Protein AF-A0A6P1T4S8-F1 (afdb_monomer)

Sequence (125 aa):
MTGAALLSLLLVLGLACAVFALVIRRAETAAPDPSDIQIRTGLGHMVTGILAWTALVALL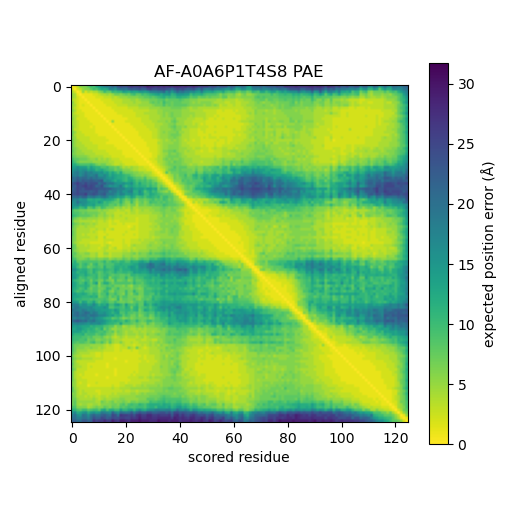VVAVFATGLILPAIAVAALLALARVEFGTRLATVYRSQTALSVTALLIAIVEWLALTSRMQVEPT

Secondary structure (DSSP, 8-state):
-HHHHHHHHHHHHHHHHHHHHHHHHHHHHHS--TT-HHHHHSHHHHHHHHHHHHHHHHHHHHHHHHH---HHHHHHHHHHHHTTS--GGGGGGGGGGHHHHHHHHHHHHHHHHHHHHHHHHH---

Structure (mmCIF, N/CA/C/O backbone):
data_AF-A0A6P1T4S8-F1
#
_entry.id   AF-A0A6P1T4S8-F1
#
loop_
_atom_site.group_PDB
_atom_site.id
_atom_site.type_symbol
_atom_site.label_atom_id
_atom_site.label_alt_id
_atom_site.label_comp_id
_atom_site.label_asym_id
_atom_site.label_entity_id
_atom_site.label_seq_id
_atom_site.pdbx_PDB_ins_code
_atom_site.Cartn_x
_atom_site.Cartn_y
_atom_site.Cartn_z
_atom_site.occupancy
_atom_site.B_iso_or_equiv
_atom_site.auth_seq_id
_atom_site.auth_comp_id
_atom_site.auth_asym_id
_atom_site.auth_atom_id
_atom_site.pdbx_PDB_model_num
ATOM 1 N N . MET A 1 1 ? 21.451 -8.392 -13.675 1.00 50.22 1 MET A N 1
ATOM 2 C CA . MET A 1 1 ? 20.252 -9.222 -13.393 1.00 50.22 1 MET A CA 1
ATOM 3 C C . MET A 1 1 ? 19.655 -8.996 -11.997 1.00 50.22 1 MET A C 1
ATOM 5 O O . MET A 1 1 ? 18.451 -9.138 -11.854 1.00 50.22 1 MET A O 1
ATOM 9 N N . THR A 1 2 ? 20.425 -8.598 -10.977 1.00 60.84 2 THR A N 1
ATOM 10 C CA . THR A 1 2 ? 19.940 -8.440 -9.586 1.00 60.84 2 THR A CA 1
ATOM 11 C C . THR A 1 2 ? 19.004 -7.244 -9.351 1.00 60.84 2 THR A C 1
ATOM 13 O O . THR A 1 2 ? 18.067 -7.355 -8.567 1.00 60.84 2 THR A O 1
ATOM 16 N N . GLY A 1 3 ? 19.189 -6.122 -10.059 1.00 71.44 3 GLY A N 1
ATOM 17 C CA . GLY A 1 3 ? 18.391 -4.903 -9.836 1.00 71.44 3 GLY A CA 1
ATOM 18 C C . GLY A 1 3 ? 16.912 -5.005 -10.235 1.00 71.44 3 GLY A C 1
ATOM 19 O O . GLY A 1 3 ? 16.052 -4.467 -9.547 1.00 71.44 3 GLY A O 1
ATOM 20 N N . ALA A 1 4 ? 16.586 -5.726 -11.312 1.00 72.81 4 ALA A N 1
ATOM 21 C CA . ALA A 1 4 ? 15.198 -5.879 -11.764 1.00 72.81 4 ALA A CA 1
ATOM 22 C C . ALA A 1 4 ? 14.374 -6.795 -10.841 1.00 72.81 4 ALA A C 1
ATOM 24 O O . ALA A 1 4 ? 13.209 -6.511 -10.565 1.00 72.81 4 ALA A O 1
ATOM 25 N N . ALA A 1 5 ? 14.996 -7.860 -10.325 1.00 77.69 5 ALA A N 1
ATOM 26 C CA . ALA A 1 5 ? 14.372 -8.753 -9.353 1.00 77.69 5 ALA A CA 1
ATOM 27 C C . ALA A 1 5 ? 14.110 -8.040 -8.015 1.00 77.69 5 ALA A C 1
ATOM 29 O O . ALA A 1 5 ? 13.038 -8.204 -7.439 1.00 77.69 5 ALA A O 1
ATOM 30 N N . LEU A 1 6 ? 15.052 -7.203 -7.557 1.00 82.88 6 LEU A N 1
ATOM 31 C CA . LEU A 1 6 ? 14.893 -6.398 -6.343 1.00 82.88 6 LEU A CA 1
ATOM 32 C C . LEU A 1 6 ? 13.693 -5.442 -6.442 1.00 82.88 6 LEU A C 1
ATOM 34 O O . LEU A 1 6 ? 12.866 -5.423 -5.539 1.00 82.88 6 LEU A O 1
ATOM 38 N N . LEU A 1 7 ? 13.577 -4.694 -7.543 1.00 82.44 7 LEU A N 1
ATOM 39 C CA . LEU A 1 7 ? 12.457 -3.769 -7.768 1.00 82.44 7 LEU A CA 1
ATOM 40 C C . LEU A 1 7 ? 11.120 -4.517 -7.870 1.00 82.44 7 LEU A C 1
ATOM 42 O O . LEU A 1 7 ? 10.126 -4.145 -7.266 1.00 82.44 7 LEU A O 1
ATOM 46 N N . SER A 1 8 ? 11.104 -5.680 -8.522 1.00 80.88 8 SER A N 1
ATOM 47 C CA . SER A 1 8 ? 9.888 -6.507 -8.565 1.00 80.88 8 SER A CA 1
ATOM 48 C C . SER A 1 8 ? 9.442 -6.960 -7.164 1.00 80.88 8 SER A C 1
ATOM 50 O O . SER A 1 8 ? 8.252 -6.942 -6.856 1.00 80.88 8 SER A O 1
ATOM 52 N N . LEU A 1 9 ? 10.388 -7.336 -6.292 1.00 84.12 9 LEU A N 1
ATOM 53 C CA . LEU A 1 9 ? 10.099 -7.696 -4.899 1.00 84.12 9 LEU A CA 1
ATOM 54 C C . LEU A 1 9 ? 9.626 -6.493 -4.076 1.00 84.12 9 LEU A C 1
ATOM 56 O O . LEU A 1 9 ? 8.671 -6.620 -3.310 1.00 84.12 9 LEU A O 1
ATOM 60 N N . LEU A 1 10 ? 10.274 -5.338 -4.244 1.00 87.44 10 LEU A N 1
ATOM 61 C CA . LEU A 1 10 ? 9.887 -4.092 -3.588 1.00 87.44 10 LEU A CA 1
ATOM 62 C C . LEU A 1 10 ? 8.472 -3.687 -3.995 1.00 87.44 10 LEU A C 1
ATOM 64 O O . LEU A 1 10 ? 7.650 -3.435 -3.122 1.00 87.44 10 LEU A O 1
ATOM 68 N N . LEU A 1 11 ? 8.148 -3.733 -5.284 1.00 85.38 11 LEU A N 1
ATOM 69 C CA . LEU A 1 11 ? 6.815 -3.443 -5.797 1.00 85.38 11 LEU A CA 1
ATOM 70 C C . LEU A 1 11 ? 5.737 -4.339 -5.166 1.00 85.38 11 LEU A C 1
ATOM 72 O O . LEU A 1 11 ? 4.725 -3.831 -4.679 1.00 85.38 11 LEU A O 1
ATOM 76 N N . VAL A 1 12 ? 5.962 -5.657 -5.103 1.00 86.06 12 VAL A N 1
ATOM 77 C CA . VAL A 1 12 ? 5.021 -6.592 -4.455 1.00 86.06 12 VAL A CA 1
ATOM 78 C C . VAL A 1 12 ? 4.876 -6.287 -2.962 1.00 86.06 12 VAL A C 1
ATOM 80 O O . VAL A 1 12 ? 3.755 -6.249 -2.452 1.00 86.06 12 VAL A O 1
ATOM 83 N N . LEU A 1 13 ? 5.986 -6.027 -2.266 1.00 88.94 13 LEU A N 1
ATOM 84 C CA . LEU A 1 13 ? 5.978 -5.688 -0.844 1.00 88.94 13 LEU A CA 1
ATOM 85 C C . LEU A 1 13 ? 5.228 -4.375 -0.579 1.00 88.94 13 LEU A C 1
ATOM 87 O O . LEU A 1 13 ? 4.401 -4.312 0.327 1.00 88.94 13 LEU A O 1
ATOM 91 N N . GLY A 1 14 ? 5.465 -3.345 -1.393 1.00 87.25 14 GLY A N 1
ATOM 92 C CA . GLY A 1 14 ? 4.790 -2.056 -1.290 1.00 87.25 14 GLY A CA 1
ATOM 93 C C . GLY A 1 14 ? 3.284 -2.177 -1.505 1.00 87.25 14 GLY A C 1
ATOM 94 O O . GLY A 1 14 ? 2.509 -1.621 -0.725 1.00 87.25 14 GLY A O 1
ATOM 95 N N . LEU A 1 15 ? 2.861 -2.955 -2.508 1.00 86.81 15 LEU A N 1
ATOM 96 C CA . LEU A 1 15 ? 1.445 -3.225 -2.766 1.00 86.81 15 LEU A CA 1
ATOM 97 C C . LEU A 1 15 ? 0.804 -3.978 -1.596 1.00 86.81 15 LEU A C 1
ATOM 99 O O . LEU A 1 15 ? -0.284 -3.606 -1.158 1.00 86.81 15 LEU A O 1
ATOM 103 N N . ALA A 1 16 ? 1.486 -4.988 -1.050 1.00 85.69 16 ALA A N 1
ATOM 104 C CA . ALA A 1 16 ? 1.007 -5.726 0.114 1.00 85.69 16 ALA A CA 1
ATOM 105 C C . ALA A 1 16 ? 0.861 -4.813 1.343 1.00 85.69 16 ALA A C 1
ATOM 107 O O . ALA A 1 16 ? -0.188 -4.827 1.986 1.00 85.69 16 ALA A O 1
ATOM 108 N N . CYS A 1 17 ? 1.859 -3.971 1.634 1.00 88.62 17 CYS A N 1
ATOM 109 C CA . CYS A 1 17 ? 1.800 -2.999 2.727 1.00 88.62 17 CYS A CA 1
ATOM 110 C C . CYS A 1 17 ? 0.659 -1.988 2.542 1.00 88.62 17 CYS A C 1
ATOM 112 O O . CYS A 1 17 ? -0.076 -1.727 3.495 1.00 88.62 17 CYS A O 1
ATOM 114 N N . ALA A 1 18 ? 0.472 -1.455 1.329 1.00 86.06 18 ALA A N 1
ATOM 115 C CA . ALA A 1 18 ? -0.596 -0.505 1.029 1.00 86.06 18 ALA A CA 1
ATOM 116 C C . ALA A 1 18 ? -1.985 -1.137 1.193 1.00 86.06 18 ALA A C 1
ATOM 118 O O . ALA A 1 18 ? -2.846 -0.576 1.872 1.00 86.06 18 ALA A O 1
ATOM 119 N N . VAL A 1 19 ? -2.198 -2.329 0.623 1.00 86.94 19 VAL A N 1
ATOM 120 C CA . VAL A 1 19 ? -3.462 -3.063 0.760 1.00 86.94 19 VAL A CA 1
ATOM 121 C C . VAL A 1 19 ? -3.719 -3.401 2.222 1.00 86.94 19 VAL A C 1
ATOM 123 O O . VAL A 1 19 ? -4.803 -3.119 2.720 1.00 86.94 19 VAL A O 1
ATOM 126 N N . PHE A 1 20 ? -2.730 -3.935 2.939 1.00 85.44 20 PHE A N 1
ATOM 127 C CA . PHE A 1 20 ? -2.898 -4.316 4.339 1.00 85.44 20 PHE A CA 1
ATOM 128 C C . PHE A 1 20 ? -3.210 -3.104 5.230 1.00 85.44 20 PHE A C 1
ATOM 130 O O . PHE A 1 20 ? -4.111 -3.182 6.064 1.00 85.44 20 PHE A O 1
ATOM 137 N N . ALA A 1 21 ? -2.575 -1.950 4.988 1.00 86.00 21 ALA A N 1
ATOM 138 C CA . ALA A 1 21 ? -2.910 -0.699 5.668 1.00 86.00 21 ALA A CA 1
ATOM 139 C C . ALA A 1 21 ? -4.362 -0.255 5.399 1.00 86.00 21 ALA A C 1
ATOM 141 O O . ALA A 1 21 ? -5.050 0.182 6.320 1.00 86.00 21 ALA A O 1
ATOM 142 N N . LEU A 1 22 ? -4.858 -0.395 4.165 1.00 85.12 22 LEU A N 1
ATOM 143 C CA . LEU A 1 22 ? -6.248 -0.068 3.816 1.00 85.12 22 LEU A CA 1
ATOM 144 C C . LEU A 1 22 ? -7.260 -1.061 4.407 1.00 85.12 22 LEU A C 1
ATOM 146 O O . LEU A 1 22 ? -8.349 -0.651 4.809 1.00 85.12 22 LEU A O 1
ATOM 150 N N . VAL A 1 23 ? -6.911 -2.349 4.485 1.00 84.12 23 VAL A N 1
ATOM 151 C CA . VAL A 1 23 ? -7.739 -3.380 5.130 1.00 84.12 23 VAL A CA 1
ATOM 152 C C . VAL A 1 23 ? -7.851 -3.114 6.627 1.00 84.12 23 VAL A C 1
ATOM 154 O O . VAL A 1 23 ? -8.965 -3.094 7.150 1.00 84.12 23 VAL A O 1
ATOM 157 N N . ILE A 1 24 ? -6.724 -2.851 7.297 1.00 82.88 24 ILE A N 1
ATOM 158 C CA . ILE A 1 24 ? -6.700 -2.478 8.715 1.00 82.88 24 ILE A CA 1
ATOM 159 C C . ILE A 1 24 ? -7.549 -1.227 8.940 1.00 82.88 24 ILE A C 1
ATOM 161 O O . ILE A 1 24 ? -8.445 -1.259 9.777 1.00 82.88 24 ILE A O 1
ATOM 165 N N . ARG A 1 25 ? -7.361 -0.185 8.119 1.00 80.00 25 ARG A N 1
ATOM 166 C CA . ARG A 1 25 ? -8.155 1.048 8.189 1.00 80.00 25 ARG A CA 1
ATOM 167 C C . ARG A 1 25 ? -9.651 0.767 8.118 1.00 80.00 25 ARG A C 1
ATOM 169 O O . ARG A 1 25 ? -10.432 1.336 8.871 1.00 80.00 25 ARG A O 1
ATOM 176 N N . ARG A 1 26 ? -10.064 -0.095 7.188 1.00 79.38 26 ARG A N 1
ATOM 177 C CA . ARG A 1 26 ? -11.472 -0.454 7.022 1.00 79.38 26 ARG A CA 1
ATOM 178 C C . ARG A 1 26 ? -12.004 -1.205 8.243 1.00 79.38 26 ARG A C 1
ATOM 180 O O . ARG A 1 26 ? -13.102 -0.894 8.701 1.00 79.38 26 ARG A O 1
ATOM 187 N N . ALA A 1 27 ? -11.240 -2.162 8.767 1.00 78.25 27 ALA A N 1
ATOM 188 C CA . ALA A 1 27 ? -11.601 -2.890 9.980 1.00 78.25 27 ALA A CA 1
ATOM 189 C C . ALA A 1 27 ? -11.733 -1.944 11.186 1.00 78.25 27 ALA A C 1
ATOM 191 O O . ALA A 1 27 ? -12.730 -2.003 11.901 1.00 78.25 27 ALA A O 1
ATOM 192 N N . GLU A 1 28 ? -10.802 -1.003 11.336 1.00 77.25 28 GLU A N 1
ATOM 193 C CA . GLU A 1 28 ? -10.809 0.000 12.402 1.00 77.25 28 GLU A CA 1
ATOM 194 C C . GLU A 1 28 ? -11.998 0.963 12.290 1.00 77.25 28 GLU A C 1
ATOM 196 O O . GLU A 1 28 ? -12.656 1.236 13.290 1.00 77.25 28 GLU A O 1
ATOM 201 N N . THR A 1 29 ? -12.375 1.397 11.079 1.00 78.12 29 THR A N 1
ATOM 202 C CA . THR A 1 29 ? -13.591 2.214 10.894 1.00 78.12 29 THR A CA 1
ATOM 203 C C . THR A 1 29 ? -14.886 1.473 11.238 1.00 78.12 29 THR A C 1
ATOM 205 O O . THR A 1 29 ? -15.864 2.114 11.617 1.00 78.12 29 THR A O 1
ATOM 208 N N . ALA A 1 30 ? -14.913 0.143 11.100 1.00 76.44 30 ALA A N 1
ATOM 209 C CA . ALA A 1 30 ? -16.081 -0.676 11.422 1.00 76.44 30 ALA A CA 1
ATOM 210 C C . ALA A 1 30 ? -16.151 -1.041 12.917 1.00 76.44 30 ALA A C 1
ATOM 212 O O . ALA A 1 30 ? -17.244 -1.164 13.466 1.00 76.44 30 ALA A O 1
ATOM 213 N N . ALA A 1 31 ? -14.999 -1.202 13.573 1.00 77.38 31 ALA A N 1
ATOM 214 C CA . ALA A 1 31 ? -14.877 -1.534 14.990 1.00 77.38 31 ALA A CA 1
ATOM 215 C C . ALA A 1 31 ? -13.723 -0.731 15.632 1.00 77.38 31 ALA A C 1
ATOM 217 O O . ALA A 1 31 ? -12.614 -1.266 15.779 1.00 77.38 31 ALA A O 1
ATOM 218 N N . PRO A 1 32 ? -13.965 0.545 15.997 1.00 71.56 32 PRO A N 1
ATOM 219 C CA . PRO A 1 32 ? -12.935 1.417 16.552 1.00 71.56 32 PRO A CA 1
ATOM 220 C C . PRO A 1 32 ? -12.543 0.983 17.968 1.00 71.56 32 PRO A C 1
ATOM 222 O O . PRO A 1 32 ? -13.407 0.704 18.801 1.00 71.56 32 PRO A O 1
ATOM 225 N N . ASP A 1 33 ? -11.240 0.957 18.256 1.00 71.12 33 ASP A N 1
ATOM 226 C CA . ASP A 1 33 ? -10.734 0.689 19.604 1.00 71.12 33 ASP A CA 1
ATOM 227 C C . ASP A 1 33 ? -10.805 1.975 20.458 1.00 71.12 33 ASP A C 1
ATOM 229 O O . ASP A 1 33 ? -10.097 2.945 20.178 1.00 71.12 33 ASP A O 1
ATOM 233 N N . PRO A 1 34 ? -11.624 2.024 21.526 1.00 66.44 34 PRO A N 1
ATOM 234 C CA . PRO A 1 34 ? -11.772 3.223 22.357 1.00 66.44 34 PRO A CA 1
ATOM 235 C C . PRO A 1 34 ? -10.489 3.626 23.106 1.00 66.44 34 PRO A C 1
ATOM 237 O O . PRO A 1 34 ? -10.408 4.748 23.626 1.00 66.44 34 PRO A O 1
ATOM 240 N N . SER A 1 35 ? -9.502 2.727 23.182 1.00 68.81 35 SER A N 1
ATOM 241 C CA . SER A 1 35 ? -8.205 2.962 23.816 1.00 68.81 35 SER A CA 1
ATOM 242 C C . SER A 1 35 ? -7.151 3.560 22.874 1.00 68.81 35 SER A C 1
ATOM 244 O O . SER A 1 35 ? -6.109 4.013 23.358 1.00 68.81 35 SER A O 1
ATOM 246 N N . ASP A 1 36 ? -7.406 3.618 21.559 1.00 66.44 36 ASP A N 1
ATOM 247 C CA . ASP A 1 36 ? -6.441 4.153 20.598 1.00 66.44 36 ASP A CA 1
ATOM 248 C C . ASP A 1 36 ? -6.530 5.688 20.469 1.00 66.44 36 ASP A C 1
ATOM 250 O O . ASP A 1 36 ? -7.570 6.293 20.184 1.00 66.44 36 ASP A O 1
ATOM 254 N N . ILE A 1 37 ? -5.392 6.346 20.689 1.00 59.25 37 ILE A N 1
ATOM 255 C CA . ILE A 1 37 ? -5.235 7.806 20.665 1.00 59.25 37 ILE A CA 1
ATOM 256 C C . ILE A 1 37 ? -5.301 8.332 19.218 1.00 59.25 37 ILE A C 1
ATOM 258 O O . ILE A 1 37 ? -5.695 9.484 18.991 1.00 59.25 37 ILE A O 1
ATOM 262 N N . GLN A 1 38 ? -4.966 7.493 18.228 1.00 58.12 38 GLN A N 1
ATOM 263 C CA . GLN A 1 38 ? -5.031 7.861 16.808 1.00 58.12 38 GLN A CA 1
ATOM 264 C C . GLN A 1 38 ? -6.474 8.118 16.346 1.00 58.12 38 GLN A C 1
ATOM 266 O O . GLN A 1 38 ? -6.712 9.046 15.569 1.00 58.12 38 GLN A O 1
ATOM 271 N N . ILE A 1 39 ? -7.445 7.382 16.898 1.00 54.66 39 ILE A N 1
ATOM 272 C CA . ILE A 1 39 ? -8.878 7.570 16.629 1.00 54.66 39 ILE A CA 1
ATOM 273 C C . ILE A 1 39 ? -9.388 8.865 17.273 1.00 54.66 39 ILE A C 1
ATOM 275 O O . ILE A 1 39 ? -10.138 9.618 16.652 1.00 54.66 39 ILE A O 1
ATOM 279 N N . ARG A 1 40 ? -8.931 9.185 18.493 1.00 55.53 40 ARG A N 1
ATOM 280 C CA . ARG A 1 40 ? -9.369 10.384 19.235 1.00 55.53 40 ARG A CA 1
ATOM 281 C C . ARG A 1 40 ? -9.004 11.704 18.560 1.00 55.53 40 ARG A C 1
ATOM 283 O O . ARG A 1 40 ? -9.675 12.704 18.793 1.00 55.53 40 ARG A O 1
ATOM 290 N N . THR A 1 41 ? -7.940 11.724 17.761 1.00 58.16 41 THR A N 1
ATOM 291 C CA . THR A 1 41 ? -7.444 12.950 17.116 1.00 58.16 41 THR A CA 1
ATOM 292 C C . THR A 1 41 ? -7.917 13.120 15.672 1.00 58.16 41 THR A C 1
ATOM 294 O O . THR A 1 41 ? -7.811 14.228 15.152 1.00 58.16 41 THR A O 1
ATOM 297 N N . GLY A 1 42 ? -8.459 12.075 15.027 1.00 65.12 42 GLY A N 1
ATOM 298 C CA . GLY A 1 42 ? -9.071 12.098 13.685 1.00 65.12 42 GLY A CA 1
ATOM 299 C C . GLY A 1 42 ? -8.108 12.362 12.512 1.00 65.12 42 GLY A C 1
ATOM 300 O O . GLY A 1 42 ? -8.156 11.672 11.495 1.00 65.12 42 GLY A O 1
ATOM 301 N N . LEU A 1 43 ? -7.186 13.315 12.662 1.00 69.06 43 LEU A N 1
ATOM 302 C CA . LEU A 1 43 ? -6.197 13.737 11.668 1.00 69.06 43 LEU A CA 1
ATOM 303 C C . LEU A 1 43 ? -5.185 12.640 11.332 1.00 69.06 43 LEU A C 1
ATOM 305 O O . LEU A 1 43 ? -4.968 12.357 10.156 1.00 69.06 43 LEU A O 1
ATOM 309 N N . GLY A 1 44 ? -4.602 11.986 12.344 1.00 67.94 44 GLY A N 1
ATOM 310 C CA . GLY A 1 44 ? -3.651 10.889 12.118 1.00 67.94 44 GLY A CA 1
ATOM 311 C C . GLY A 1 44 ? -4.276 9.760 11.297 1.00 67.94 44 GLY A C 1
ATOM 312 O O . GLY A 1 44 ? -3.642 9.188 10.415 1.00 67.94 44 GLY A O 1
ATOM 313 N N . HIS A 1 45 ? -5.566 9.526 11.510 1.00 68.94 45 HIS A N 1
ATOM 314 C CA . HIS A 1 45 ? -6.326 8.478 10.854 1.00 68.94 45 HIS A CA 1
ATOM 315 C C . HIS A 1 45 ? -6.682 8.802 9.388 1.00 68.94 45 HIS A C 1
ATOM 317 O O . HIS A 1 45 ? -6.717 7.918 8.527 1.00 68.94 45 HIS A O 1
ATOM 323 N N . MET A 1 46 ? -6.895 10.082 9.066 1.00 76.75 46 MET A N 1
ATOM 324 C CA . MET A 1 46 ? -7.063 10.537 7.681 1.00 76.75 46 MET A CA 1
ATOM 325 C C . MET A 1 46 ? -5.748 10.472 6.899 1.00 76.75 46 MET A C 1
ATOM 327 O O . MET A 1 46 ? -5.738 10.000 5.760 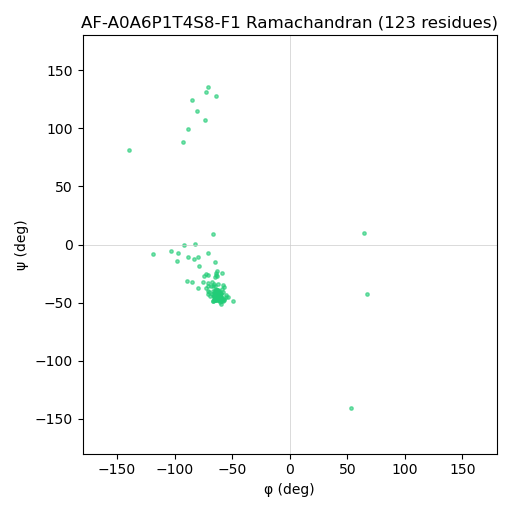1.00 76.75 46 MET A O 1
ATOM 331 N N . VAL A 1 47 ? -4.641 10.897 7.517 1.00 82.94 47 VAL A N 1
ATOM 332 C CA . VAL A 1 47 ? -3.321 10.943 6.873 1.00 82.94 47 VAL A CA 1
ATOM 333 C C . VAL A 1 47 ? -2.855 9.549 6.464 1.00 82.94 47 VAL A C 1
ATOM 335 O O . VAL A 1 47 ? -2.490 9.360 5.309 1.00 82.94 47 VAL A O 1
ATOM 338 N N . THR A 1 48 ? -2.932 8.548 7.345 1.00 83.50 48 THR A N 1
ATOM 339 C CA . THR A 1 48 ? -2.528 7.166 7.006 1.00 83.50 48 THR A CA 1
ATOM 340 C C . THR A 1 48 ? -3.321 6.596 5.838 1.00 83.50 48 THR A C 1
ATOM 342 O O . THR A 1 48 ? -2.776 5.918 4.968 1.00 83.50 48 THR A O 1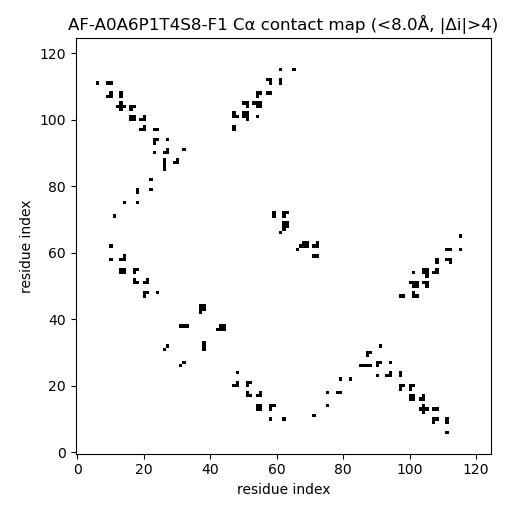
ATOM 345 N N . GLY A 1 49 ? -4.611 6.917 5.787 1.00 82.88 49 GLY A N 1
ATOM 346 C CA . GLY A 1 49 ? -5.487 6.558 4.691 1.00 82.88 49 GLY A CA 1
ATOM 347 C C . GLY A 1 49 ? -5.078 7.168 3.354 1.00 82.88 49 GLY A C 1
ATOM 348 O O . GLY A 1 49 ? -5.063 6.462 2.347 1.00 82.88 49 GLY A O 1
ATOM 349 N N . ILE A 1 50 ? -4.750 8.461 3.351 1.00 86.62 50 ILE A N 1
ATOM 350 C CA . ILE A 1 50 ? -4.261 9.168 2.162 1.00 86.62 50 ILE A CA 1
ATOM 351 C C . ILE A 1 50 ? -2.918 8.579 1.728 1.00 86.62 50 ILE A C 1
ATOM 353 O O . ILE A 1 50 ? -2.762 8.238 0.562 1.00 86.62 50 ILE A O 1
ATOM 357 N N . LEU A 1 51 ? -1.980 8.389 2.659 1.00 88.00 51 LEU A N 1
ATOM 358 C CA . LEU A 1 51 ? -0.663 7.817 2.371 1.00 88.00 51 LEU A CA 1
ATOM 359 C C . LEU A 1 51 ? -0.768 6.431 1.728 1.00 88.00 51 LEU A C 1
ATOM 361 O O . LEU A 1 51 ? -0.137 6.190 0.701 1.00 88.00 51 LEU A O 1
ATOM 365 N N . ALA A 1 52 ? -1.600 5.547 2.284 1.00 86.00 52 ALA A N 1
ATOM 366 C CA . ALA A 1 52 ? -1.788 4.203 1.750 1.00 86.00 52 ALA A CA 1
ATOM 367 C C . ALA A 1 52 ? -2.421 4.214 0.348 1.00 86.00 52 ALA A C 1
ATOM 369 O O . ALA A 1 52 ? -1.969 3.475 -0.524 1.00 86.00 52 ALA A O 1
ATOM 370 N N . TRP A 1 53 ? -3.420 5.071 0.101 1.00 87.62 53 TRP A N 1
ATOM 371 C CA . TRP A 1 53 ? -4.025 5.217 -1.229 1.00 87.62 53 TRP A CA 1
ATOM 372 C C . TRP A 1 53 ? -3.048 5.781 -2.257 1.00 87.62 53 TRP A C 1
ATOM 374 O O . TRP A 1 53 ? -2.937 5.237 -3.354 1.00 87.62 53 TRP A O 1
ATOM 384 N N . THR A 1 54 ? -2.320 6.838 -1.904 1.00 89.44 54 THR A N 1
ATOM 385 C CA . THR A 1 54 ? -1.326 7.453 -2.788 1.00 89.44 54 THR A CA 1
ATOM 386 C C . THR A 1 54 ? -0.218 6.461 -3.134 1.00 89.44 54 THR A C 1
ATOM 388 O O . THR A 1 54 ? 0.120 6.311 -4.307 1.00 89.44 54 THR A O 1
ATOM 391 N N . ALA A 1 55 ? 0.295 5.728 -2.139 1.00 86.88 55 ALA A N 1
ATOM 392 C CA . ALA A 1 55 ? 1.279 4.672 -2.352 1.00 86.88 55 ALA A CA 1
ATOM 393 C C . ALA A 1 55 ? 0.739 3.568 -3.271 1.00 86.88 55 ALA A C 1
ATOM 395 O O . ALA A 1 55 ? 1.423 3.161 -4.207 1.00 86.88 55 ALA A O 1
ATOM 396 N N . LEU A 1 56 ? -0.502 3.121 -3.043 1.00 87.31 56 LEU A N 1
ATOM 397 C CA . LEU A 1 56 ? -1.136 2.087 -3.857 1.00 87.31 56 LEU A CA 1
ATOM 398 C C . LEU A 1 56 ? -1.246 2.512 -5.322 1.00 87.31 56 LEU A C 1
ATOM 400 O O . LEU A 1 56 ? -0.831 1.769 -6.206 1.00 87.31 56 LEU A O 1
ATOM 404 N N . VAL A 1 57 ? -1.785 3.706 -5.580 1.00 87.94 57 VAL A N 1
ATOM 405 C CA . VAL A 1 57 ? -1.965 4.219 -6.945 1.00 87.94 57 VAL A CA 1
ATOM 406 C C . VAL A 1 57 ? -0.616 4.368 -7.642 1.00 87.94 57 VAL A C 1
ATOM 408 O O . VAL A 1 57 ? -0.468 3.899 -8.767 1.00 87.94 57 VAL A O 1
ATOM 411 N N . ALA A 1 58 ? 0.381 4.950 -6.971 1.00 87.06 58 ALA A N 1
ATOM 412 C CA . ALA A 1 58 ? 1.718 5.100 -7.535 1.00 87.06 58 ALA A CA 1
ATOM 413 C C . ALA A 1 58 ? 2.343 3.742 -7.899 1.00 87.06 58 ALA A C 1
ATOM 415 O O . ALA A 1 58 ? 2.826 3.568 -9.016 1.00 87.06 58 ALA A O 1
ATOM 416 N N . LEU A 1 59 ? 2.267 2.752 -7.005 1.00 84.69 59 LEU A N 1
ATOM 417 C CA . LEU A 1 59 ? 2.799 1.409 -7.252 1.00 84.69 59 LEU A CA 1
ATOM 418 C C . LEU A 1 59 ? 2.051 0.662 -8.358 1.00 84.69 59 LEU A C 1
ATOM 420 O O . LEU A 1 59 ? 2.676 -0.063 -9.125 1.00 84.69 59 LEU A O 1
ATOM 424 N N . LEU A 1 60 ? 0.734 0.847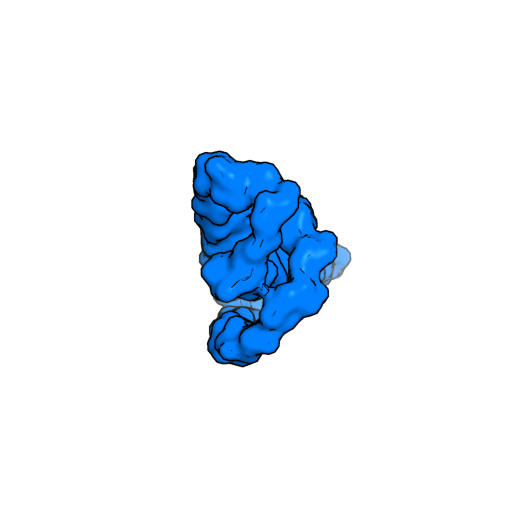 -8.478 1.00 84.75 60 LEU A N 1
ATOM 425 C CA . LEU A 1 60 ? -0.049 0.281 -9.578 1.00 84.75 60 LEU A CA 1
ATOM 426 C C . LEU A 1 60 ? 0.349 0.884 -10.926 1.00 84.75 60 LEU A C 1
ATOM 428 O O . LEU A 1 60 ? 0.484 0.152 -11.905 1.00 84.75 60 LEU A O 1
ATOM 432 N N . VAL A 1 61 ? 0.579 2.198 -10.974 1.00 84.69 61 VAL A N 1
ATOM 433 C CA . VAL A 1 61 ? 1.090 2.864 -12.178 1.00 84.69 61 VAL A CA 1
ATOM 434 C C . VAL A 1 61 ? 2.466 2.306 -12.534 1.00 84.69 61 VAL A C 1
ATOM 436 O O . VAL A 1 61 ? 2.667 1.896 -13.676 1.00 84.69 61 VAL A O 1
ATOM 439 N N . VAL A 1 62 ? 3.385 2.193 -11.569 1.00 83.62 62 VAL A N 1
ATOM 440 C CA . VAL A 1 62 ? 4.698 1.579 -11.826 1.00 83.62 62 VAL A CA 1
ATOM 441 C C . VAL A 1 62 ? 4.545 0.131 -12.302 1.00 83.62 62 VAL A C 1
ATOM 443 O O . VAL A 1 62 ? 5.193 -0.253 -13.269 1.00 83.62 62 VAL A O 1
ATOM 446 N N . ALA A 1 63 ? 3.657 -0.667 -11.707 1.00 81.81 63 ALA A N 1
ATOM 447 C CA . ALA A 1 63 ? 3.448 -2.055 -12.118 1.00 81.81 63 ALA A CA 1
ATOM 448 C C . ALA A 1 63 ? 3.018 -2.156 -13.593 1.00 81.81 63 ALA A C 1
ATOM 450 O O . ALA A 1 63 ? 3.602 -2.916 -14.373 1.00 81.81 63 ALA A O 1
ATOM 451 N N . VAL A 1 64 ? 2.036 -1.347 -13.996 1.00 80.62 64 VAL A N 1
ATOM 452 C CA . VAL A 1 64 ? 1.522 -1.345 -15.370 1.00 80.62 64 VAL A CA 1
ATOM 453 C C . VAL A 1 64 ? 2.576 -0.832 -16.355 1.00 80.62 64 VAL A C 1
ATOM 455 O O . VAL A 1 64 ? 2.838 -1.501 -17.351 1.00 80.62 64 VAL A O 1
ATOM 458 N N . PHE A 1 65 ? 3.215 0.308 -16.075 1.00 74.19 65 PHE A N 1
ATOM 459 C CA . PHE A 1 65 ? 4.139 0.950 -17.018 1.00 74.19 65 PHE A CA 1
ATOM 460 C C . PHE A 1 65 ? 5.542 0.328 -17.043 1.00 74.19 65 PHE A C 1
ATOM 462 O O . PHE A 1 65 ? 6.139 0.231 -18.109 1.00 74.19 65 PHE A O 1
ATOM 469 N N . ALA A 1 66 ? 6.081 -0.102 -15.899 1.00 68.06 66 ALA A N 1
ATOM 470 C CA . ALA A 1 66 ? 7.453 -0.608 -15.799 1.00 68.06 66 ALA A CA 1
ATOM 471 C C . ALA A 1 66 ? 7.562 -2.116 -16.050 1.00 68.06 66 ALA A C 1
ATOM 473 O O . ALA A 1 66 ? 8.602 -2.589 -16.508 1.00 68.06 66 ALA A O 1
ATOM 474 N N . THR A 1 67 ? 6.523 -2.879 -15.693 1.00 65.50 67 THR A N 1
ATOM 475 C CA . THR A 1 67 ? 6.556 -4.351 -15.761 1.00 65.50 67 THR A CA 1
ATOM 476 C C . THR A 1 67 ? 5.519 -4.949 -16.707 1.00 65.50 67 THR A C 1
ATOM 478 O O . THR A 1 67 ? 5.566 -6.150 -16.958 1.00 65.50 67 THR A O 1
ATOM 481 N N . GLY A 1 68 ? 4.584 -4.151 -17.242 1.00 66.06 68 GLY A N 1
ATOM 482 C CA . GLY A 1 68 ? 3.494 -4.648 -18.094 1.00 66.06 68 GLY A CA 1
ATOM 483 C C . GLY A 1 68 ? 2.523 -5.581 -17.361 1.00 66.06 68 GLY A C 1
ATOM 484 O O . GLY A 1 68 ? 1.680 -6.234 -17.977 1.00 66.06 68 GLY A O 1
ATOM 485 N N . LEU A 1 69 ? 2.641 -5.677 -16.035 1.00 65.50 69 LEU A N 1
ATOM 486 C CA . LEU A 1 69 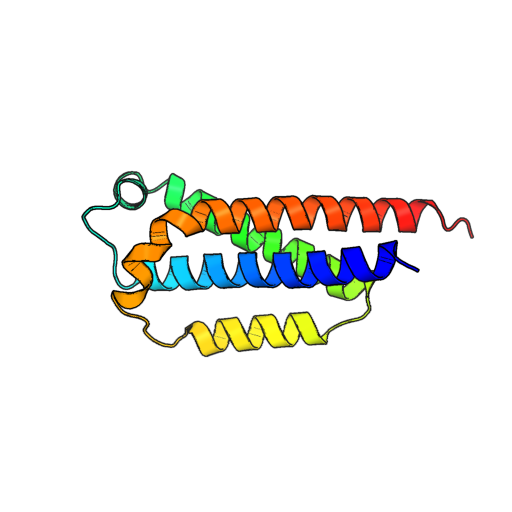? 1.888 -6.608 -15.216 1.00 65.50 69 LEU A CA 1
ATOM 487 C C . LEU A 1 69 ? 0.567 -5.955 -14.800 1.00 65.50 69 LEU A C 1
ATOM 489 O O . LEU A 1 69 ? 0.493 -5.209 -13.828 1.00 65.50 69 LEU A O 1
ATOM 493 N N . ILE A 1 70 ? -0.505 -6.294 -15.515 1.00 67.44 70 ILE A N 1
ATOM 494 C CA . ILE A 1 70 ? -1.888 -5.980 -15.110 1.00 67.44 70 ILE A CA 1
ATOM 495 C C . ILE A 1 70 ? -2.350 -6.897 -13.960 1.00 67.44 70 ILE A C 1
ATOM 497 O O . ILE A 1 70 ? -3.180 -6.506 -13.140 1.00 67.44 70 ILE A O 1
ATOM 501 N N . LEU A 1 71 ? -1.781 -8.104 -13.853 1.00 68.19 71 LEU A N 1
ATOM 502 C CA . LEU A 1 71 ? -2.081 -9.071 -12.788 1.00 68.19 71 LEU A CA 1
ATOM 503 C C . LEU A 1 71 ? -2.036 -8.502 -11.353 1.00 68.19 71 LEU A C 1
ATOM 505 O O . LEU A 1 71 ? -2.995 -8.743 -10.625 1.00 68.19 71 LEU A O 1
ATOM 509 N N . PRO A 1 72 ? -1.008 -7.751 -10.909 1.00 66.12 72 PRO A N 1
ATOM 510 C CA . PRO A 1 72 ? -0.987 -7.144 -9.579 1.00 66.12 72 PRO A CA 1
ATOM 511 C C . PRO A 1 72 ? -2.120 -6.135 -9.372 1.00 66.12 72 PRO A C 1
ATOM 513 O O . PRO A 1 72 ? -2.677 -6.089 -8.280 1.00 66.12 72 PRO A O 1
ATOM 516 N N . ALA A 1 73 ? -2.539 -5.396 -10.405 1.00 67.69 73 ALA A N 1
ATOM 517 C CA . ALA A 1 73 ? -3.699 -4.508 -10.307 1.00 67.69 73 ALA A CA 1
ATOM 518 C C . ALA A 1 73 ? -5.004 -5.287 -10.094 1.00 67.69 73 ALA A C 1
ATOM 520 O O . ALA A 1 73 ? -5.803 -4.938 -9.223 1.00 67.69 73 ALA A O 1
ATOM 521 N N . ILE A 1 74 ? -5.188 -6.387 -10.830 1.00 69.81 74 ILE A N 1
ATOM 5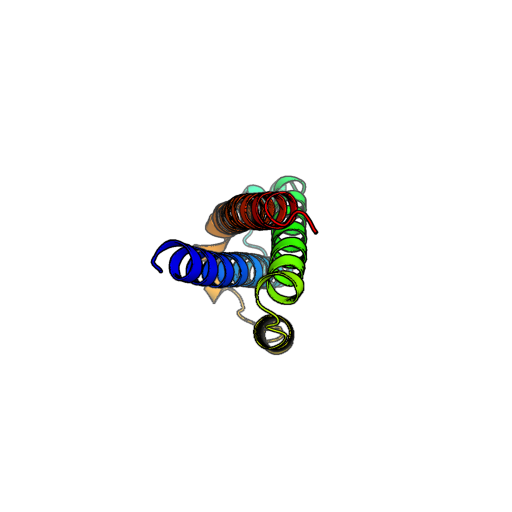22 C CA . ILE A 1 74 ? -6.338 -7.286 -10.667 1.00 69.81 74 ILE A CA 1
ATOM 523 C C . ILE A 1 74 ? -6.310 -7.956 -9.287 1.00 69.81 74 ILE A C 1
ATOM 525 O O . ILE A 1 74 ? -7.339 -8.021 -8.619 1.00 69.81 74 ILE A O 1
AT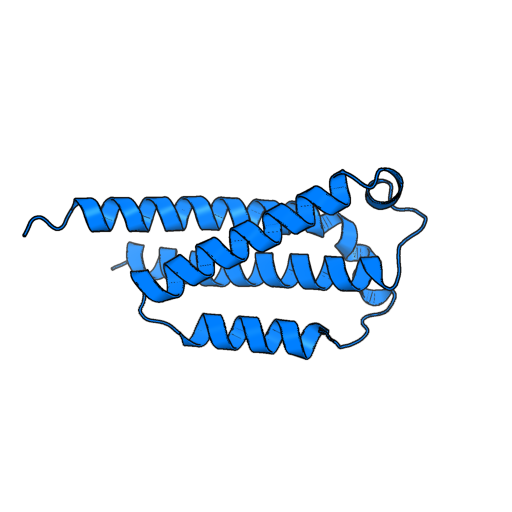OM 529 N N . ALA A 1 75 ? -5.142 -8.414 -8.830 1.00 74.94 75 ALA A N 1
ATOM 530 C CA . ALA A 1 75 ? -4.977 -9.045 -7.524 1.00 74.94 75 ALA A CA 1
ATOM 531 C C . ALA A 1 75 ? -5.287 -8.070 -6.381 1.00 74.94 75 ALA A C 1
ATOM 533 O O . ALA A 1 75 ? -6.027 -8.417 -5.465 1.00 74.94 75 ALA A O 1
ATOM 534 N N . VAL A 1 76 ? -4.795 -6.831 -6.458 1.00 73.69 76 VAL A N 1
ATOM 535 C CA . VAL A 1 76 ? -5.121 -5.759 -5.505 1.00 73.69 76 VAL A CA 1
ATOM 536 C C . VAL A 1 76 ? -6.624 -5.478 -5.495 1.00 73.69 76 VAL A C 1
ATOM 538 O O . VAL A 1 76 ? -7.223 -5.413 -4.423 1.00 73.69 76 VAL A O 1
ATOM 541 N N . ALA A 1 77 ? -7.253 -5.356 -6.667 1.00 70.62 77 ALA A N 1
ATOM 542 C CA . ALA A 1 77 ? -8.692 -5.128 -6.767 1.00 70.62 77 ALA A CA 1
ATOM 543 C C . ALA A 1 77 ? -9.500 -6.291 -6.163 1.00 70.62 77 ALA A C 1
ATOM 545 O O . ALA A 1 77 ? -10.443 -6.058 -5.404 1.00 70.62 77 ALA A O 1
ATOM 546 N N . ALA A 1 78 ? -9.098 -7.536 -6.435 1.00 71.19 78 ALA A N 1
ATOM 547 C CA . ALA A 1 78 ? -9.712 -8.729 -5.864 1.00 71.19 78 ALA A CA 1
ATOM 548 C C . ALA A 1 78 ? -9.534 -8.787 -4.339 1.00 71.19 78 ALA A C 1
ATOM 550 O O . ALA A 1 78 ? -10.494 -9.064 -3.625 1.00 71.19 78 ALA A O 1
ATOM 551 N N . LEU A 1 79 ? -8.346 -8.461 -3.823 1.00 74.06 79 LEU A N 1
ATOM 552 C CA . LEU A 1 79 ? -8.070 -8.415 -2.386 1.00 74.06 79 LEU A CA 1
ATOM 553 C C . LEU A 1 79 ? -8.874 -7.320 -1.681 1.00 74.06 79 LEU A C 1
ATOM 555 O O . LEU A 1 79 ? -9.443 -7.572 -0.624 1.00 74.06 79 LEU A O 1
ATOM 559 N N . LEU A 1 80 ? -8.994 -6.130 -2.274 1.00 70.94 80 LEU A N 1
ATOM 560 C CA . LEU A 1 80 ? -9.833 -5.054 -1.739 1.00 70.94 80 LEU A CA 1
ATOM 561 C C . LEU A 1 80 ? -11.331 -5.401 -1.798 1.00 70.94 80 LEU A C 1
ATOM 563 O O . LEU A 1 80 ? -12.093 -5.004 -0.911 1.00 70.94 80 LEU A O 1
ATOM 567 N N . ALA A 1 81 ? -11.761 -6.165 -2.806 1.00 67.00 81 ALA A N 1
ATOM 568 C CA . ALA A 1 81 ? -13.122 -6.689 -2.896 1.00 67.00 81 ALA A CA 1
ATOM 569 C C . ALA A 1 81 ? -13.391 -7.785 -1.846 1.00 67.00 81 ALA A C 1
ATOM 571 O O . ALA A 1 81 ? -14.449 -7.775 -1.215 1.00 67.00 81 ALA A O 1
ATOM 572 N N . LEU A 1 82 ? -12.426 -8.679 -1.608 1.00 65.00 82 LEU A N 1
ATOM 573 C CA . LEU A 1 82 ? -12.471 -9.721 -0.574 1.00 65.00 82 LEU A CA 1
ATOM 574 C C . LEU A 1 82 ? -12.336 -9.147 0.842 1.00 65.00 82 LEU A C 1
ATOM 576 O O . LEU A 1 82 ? -12.903 -9.692 1.781 1.00 65.00 82 LEU A O 1
ATOM 580 N N . ALA A 1 83 ? -11.696 -7.990 1.006 1.00 61.75 83 ALA A N 1
ATOM 581 C CA . ALA A 1 83 ? -11.632 -7.253 2.269 1.00 61.75 83 ALA A CA 1
ATOM 582 C C . ALA A 1 83 ? -12.988 -6.684 2.740 1.00 61.75 83 ALA A C 1
ATOM 584 O O . ALA A 1 83 ? -13.043 -5.904 3.689 1.00 61.75 83 ALA A O 1
ATOM 585 N N . ARG A 1 84 ? -14.098 -7.056 2.086 1.00 62.69 84 ARG A N 1
ATOM 586 C CA . ARG A 1 84 ? -15.458 -6.927 2.629 1.00 62.69 84 ARG A CA 1
ATOM 587 C C . ARG A 1 84 ? -15.752 -7.915 3.763 1.00 62.69 84 ARG A C 1
ATOM 589 O O . ARG A 1 84 ? -16.810 -7.806 4.369 1.00 62.69 84 ARG A O 1
ATOM 596 N N . VAL A 1 85 ? -14.852 -8.859 4.040 1.00 63.06 85 VAL A N 1
ATOM 597 C CA . VAL A 1 85 ? -14.945 -9.747 5.204 1.00 63.06 85 VAL A CA 1
ATOM 598 C C . VAL A 1 85 ? -14.831 -8.926 6.490 1.00 63.06 85 VAL A C 1
ATOM 600 O O . VAL A 1 85 ? -13.897 -8.147 6.668 1.00 63.06 85 VAL A O 1
ATOM 603 N N . GLU A 1 86 ? -15.792 -9.099 7.393 1.00 64.75 86 GLU A N 1
ATOM 604 C CA . GLU A 1 86 ? -15.778 -8.459 8.706 1.00 64.75 86 GLU A CA 1
ATOM 605 C C . GLU A 1 86 ? -14.728 -9.132 9.596 1.00 64.75 86 GLU A C 1
ATOM 607 O O . GLU A 1 86 ? -14.895 -10.255 10.067 1.00 64.75 86 GLU A O 1
ATOM 612 N N . PHE A 1 87 ? -13.617 -8.438 9.829 1.00 66.06 87 PHE A N 1
ATOM 613 C CA . PHE A 1 87 ? -12.555 -8.922 10.715 1.00 66.06 87 PHE A CA 1
ATOM 614 C C . PHE A 1 87 ? -12.872 -8.704 12.207 1.00 66.06 87 PHE A C 1
ATOM 616 O O . PHE A 1 87 ? -12.182 -9.253 13.071 1.00 66.06 87 PHE A O 1
ATOM 623 N N . GLY A 1 88 ? -13.924 -7.935 12.520 1.00 65.81 88 GLY A N 1
ATOM 624 C CA . GLY A 1 88 ? -14.299 -7.566 13.885 1.00 65.81 88 GLY A CA 1
ATOM 625 C C . GLY A 1 88 ? -13.127 -6.935 14.643 1.00 65.81 88 GLY A C 1
ATOM 626 O O . GLY A 1 88 ? -12.322 -6.207 14.072 1.00 65.81 88 GLY A O 1
ATOM 627 N N . THR A 1 89 ? -12.980 -7.271 15.924 1.00 66.56 89 THR A N 1
ATOM 628 C CA . THR A 1 89 ? -11.882 -6.786 16.782 1.00 66.56 89 THR A CA 1
ATOM 629 C C . THR A 1 89 ? -10.573 -7.568 16.629 1.00 66.56 89 THR A C 1
ATOM 631 O O . THR A 1 89 ? -9.587 -7.246 17.289 1.00 66.56 89 THR A O 1
ATOM 634 N N . ARG A 1 90 ? -10.506 -8.588 15.757 1.00 74.62 90 ARG A N 1
ATOM 635 C CA . ARG A 1 90 ? -9.316 -9.458 15.631 1.00 74.62 90 ARG A CA 1
ATOM 636 C C . ARG A 1 90 ? -8.069 -8.714 15.152 1.00 74.62 90 ARG A C 1
ATOM 638 O O . ARG A 1 90 ? -6.960 -9.159 15.422 1.00 74.62 90 ARG A O 1
ATOM 645 N N . LEU A 1 91 ? -8.250 -7.598 14.445 1.00 73.94 91 LEU A N 1
ATOM 646 C CA . LEU A 1 91 ? -7.162 -6.757 13.944 1.00 73.94 91 LEU A CA 1
ATOM 647 C C . LEU A 1 91 ? -6.772 -5.620 14.905 1.00 73.94 91 LEU A C 1
ATOM 649 O O . LEU A 1 91 ? -5.825 -4.899 14.603 1.00 73.94 91 LEU A O 1
ATOM 653 N N . ALA A 1 92 ? -7.426 -5.483 16.066 1.00 73.31 92 ALA A N 1
ATOM 654 C CA . ALA A 1 92 ? -7.185 -4.372 16.994 1.00 73.31 92 ALA A CA 1
ATOM 655 C C . ALA A 1 92 ? -5.716 -4.270 17.446 1.00 73.31 92 ALA A C 1
ATOM 657 O O . ALA A 1 92 ? -5.151 -3.184 17.525 1.00 73.31 92 ALA A O 1
ATOM 658 N N . THR A 1 93 ? -5.038 -5.406 17.644 1.00 77.88 93 THR A N 1
ATOM 659 C CA . THR A 1 93 ? -3.611 -5.440 18.022 1.00 77.88 93 THR A CA 1
ATOM 660 C C . THR A 1 93 ? -2.693 -4.845 16.949 1.00 77.88 93 THR A C 1
ATOM 662 O O . THR A 1 93 ? -1.576 -4.424 17.247 1.00 77.88 93 THR A O 1
ATOM 665 N N . VAL A 1 94 ? -3.153 -4.806 15.696 1.00 82.12 94 VAL A N 1
ATOM 666 C CA . VAL A 1 94 ? -2.371 -4.394 14.526 1.00 82.12 94 VAL A CA 1
ATOM 667 C C . VAL A 1 94 ? -2.723 -2.976 14.049 1.00 82.12 94 VAL A C 1
ATOM 669 O O . VAL A 1 94 ? -2.006 -2.454 13.196 1.00 82.12 94 VAL A O 1
ATOM 672 N N . TYR A 1 95 ? -3.732 -2.306 14.625 1.00 80.38 95 TYR A N 1
ATOM 673 C CA . TYR A 1 95 ? -4.140 -0.932 14.260 1.00 80.38 95 TYR A CA 1
ATOM 674 C C . TYR A 1 95 ? -2.977 0.060 14.358 1.00 80.38 95 TYR A C 1
ATOM 676 O O . TYR A 1 95 ? -2.669 0.783 13.412 1.00 80.38 95 TYR A O 1
ATOM 684 N N . ARG A 1 96 ? -2.184 -0.042 15.431 1.00 79.19 96 ARG A N 1
ATOM 685 C CA . ARG A 1 96 ? -0.985 0.790 15.640 1.00 79.19 96 ARG A CA 1
ATOM 686 C C . ARG A 1 96 ? 0.066 0.663 14.534 1.00 79.19 96 ARG A C 1
ATOM 688 O O . ARG A 1 96 ? 0.866 1.578 14.342 1.00 79.19 96 ARG A O 1
ATOM 695 N N . SER A 1 97 ? 0.083 -0.456 13.807 1.00 83.69 97 SER A N 1
ATOM 696 C CA . SER A 1 97 ? 1.015 -0.680 12.697 1.00 83.69 97 SER A CA 1
ATOM 697 C C . SER A 1 97 ? 0.553 -0.056 11.377 1.00 83.69 97 SER A C 1
ATOM 699 O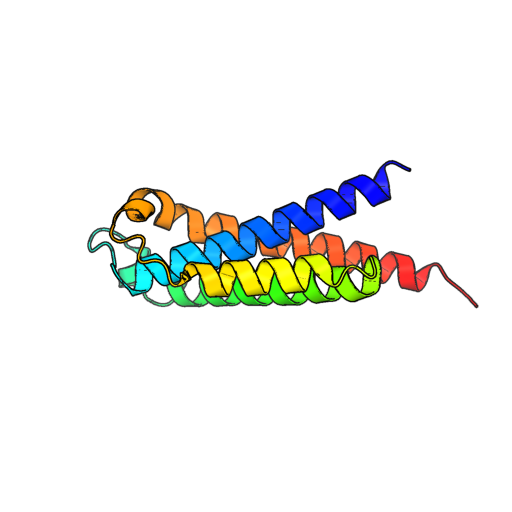 O . SER A 1 97 ? 1.364 0.069 10.459 1.00 83.69 97 SER A O 1
ATOM 701 N N . GLN A 1 98 ? -0.708 0.386 11.274 1.00 85.25 98 GLN A N 1
ATOM 702 C CA . GLN A 1 98 ? -1.281 0.946 10.046 1.00 85.25 98 GLN A CA 1
ATOM 703 C C . GLN A 1 98 ? -0.446 2.114 9.512 1.00 85.25 98 GLN A C 1
ATOM 705 O O . GLN A 1 98 ? -0.142 2.168 8.318 1.00 85.25 98 GLN A O 1
ATOM 710 N N . THR A 1 99 ? -0.033 3.030 10.392 1.00 84.50 99 THR A N 1
ATOM 711 C CA . THR A 1 99 ? 0.807 4.172 10.016 1.00 84.50 99 THR A CA 1
ATOM 712 C C . THR A 1 99 ? 2.136 3.710 9.444 1.00 84.50 99 THR A C 1
ATOM 714 O O . THR A 1 99 ? 2.503 4.135 8.350 1.00 84.50 99 THR A O 1
ATOM 717 N N . ALA A 1 100 ? 2.820 2.795 10.134 1.00 87.69 100 ALA A N 1
ATOM 718 C CA . ALA A 1 100 ? 4.099 2.263 9.681 1.00 87.69 100 ALA A CA 1
ATOM 719 C C . ALA A 1 100 ? 3.964 1.602 8.302 1.00 87.69 100 ALA A C 1
ATOM 721 O O . ALA A 1 100 ? 4.721 1.933 7.398 1.00 87.69 100 ALA A O 1
ATOM 722 N N . LEU A 1 101 ? 2.938 0.772 8.101 1.00 88.25 101 LEU A N 1
ATOM 723 C CA . LEU A 1 101 ? 2.661 0.115 6.821 1.00 88.25 101 LEU A CA 1
ATOM 724 C C . LEU A 1 101 ? 2.396 1.117 5.691 1.00 88.25 101 LEU A C 1
ATOM 726 O O . LEU A 1 101 ? 2.943 0.966 4.599 1.00 88.25 101 LEU A O 1
ATOM 730 N N . SER A 1 102 ? 1.597 2.157 5.953 1.00 87.50 102 SER A N 1
ATOM 731 C CA . SER A 1 102 ? 1.299 3.200 4.962 1.00 87.50 102 SER A CA 1
ATOM 732 C C . SER A 1 102 ? 2.540 4.014 4.577 1.00 87.50 102 SER A C 1
ATOM 734 O O . SER A 1 102 ? 2.748 4.302 3.399 1.00 87.50 102 SER A O 1
ATOM 736 N N . VAL A 1 103 ? 3.404 4.324 5.549 1.00 90.69 103 VAL A N 1
ATOM 737 C CA . VAL A 1 103 ? 4.668 5.035 5.322 1.00 90.69 103 VAL A CA 1
ATOM 738 C C . VAL A 1 103 ? 5.654 4.149 4.564 1.00 90.69 103 VAL A C 1
ATOM 740 O O . VAL A 1 103 ? 6.254 4.606 3.595 1.00 90.69 103 VAL A O 1
ATOM 743 N N . THR A 1 104 ? 5.792 2.875 4.941 1.00 90.75 104 THR A N 1
ATOM 744 C CA . THR A 1 104 ? 6.644 1.916 4.226 1.00 90.75 104 THR A CA 1
ATOM 745 C C . THR A 1 104 ? 6.200 1.761 2.774 1.00 90.75 104 THR A C 1
ATOM 747 O O . THR A 1 104 ? 7.038 1.838 1.878 1.00 90.75 104 THR A O 1
ATOM 750 N N . ALA A 1 105 ? 4.896 1.618 2.524 1.00 90.88 105 ALA A N 1
ATOM 751 C CA . ALA A 1 105 ? 4.367 1.542 1.167 1.00 90.88 105 ALA A CA 1
ATOM 752 C C . ALA A 1 105 ? 4.697 2.799 0.348 1.00 90.88 105 ALA A C 1
ATOM 754 O O . ALA A 1 105 ? 5.089 2.689 -0.812 1.00 90.88 105 ALA A O 1
ATOM 755 N N . LEU A 1 106 ? 4.589 3.987 0.953 1.00 91.75 106 LEU A N 1
ATOM 756 C CA . LEU A 1 106 ? 4.922 5.245 0.286 1.00 91.75 106 LEU A CA 1
ATOM 757 C C . LEU A 1 106 ? 6.415 5.351 -0.040 1.00 91.75 106 LEU A C 1
ATOM 759 O O . LEU A 1 106 ? 6.771 5.750 -1.144 1.00 91.75 106 LEU A O 1
ATOM 763 N N . LEU A 1 107 ? 7.291 4.980 0.895 1.00 92.88 107 LEU A N 1
ATOM 764 C CA . LEU A 1 107 ? 8.737 4.992 0.663 1.00 92.88 107 LEU A CA 1
ATOM 765 C C . LEU A 1 107 ? 9.119 4.056 -0.485 1.00 92.88 107 LEU A C 1
ATOM 767 O O . LEU A 1 107 ? 9.900 4.440 -1.354 1.00 92.88 107 LEU A O 1
ATOM 771 N N . ILE A 1 108 ? 8.521 2.865 -0.529 1.00 92.12 108 ILE A N 1
ATOM 772 C CA . ILE A 1 108 ? 8.705 1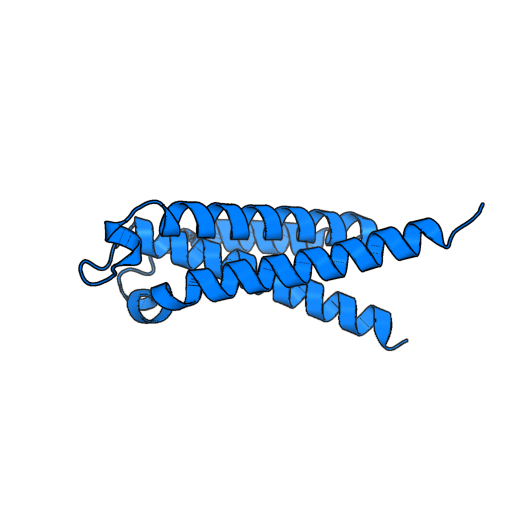.926 -1.638 1.00 92.12 108 ILE A CA 1
ATOM 773 C C . ILE A 1 108 ? 8.195 2.540 -2.947 1.00 92.12 108 ILE A C 1
ATOM 775 O O . ILE A 1 108 ? 8.905 2.493 -3.947 1.00 92.12 108 ILE A O 1
ATOM 779 N N . ALA A 1 109 ? 7.018 3.173 -2.941 1.00 90.06 109 ALA A N 1
ATOM 780 C CA . ALA A 1 109 ? 6.474 3.848 -4.118 1.00 90.06 109 ALA A CA 1
ATOM 781 C C . ALA A 1 109 ? 7.415 4.935 -4.660 1.00 90.06 109 ALA A C 1
ATOM 783 O O . ALA A 1 109 ? 7.599 5.034 -5.870 1.00 90.06 109 ALA A O 1
ATOM 784 N N . ILE A 1 110 ? 8.048 5.716 -3.779 1.00 91.94 110 ILE A N 1
ATOM 785 C CA . ILE A 1 110 ? 9.029 6.741 -4.164 1.00 91.94 110 ILE A CA 1
ATOM 786 C C . ILE A 1 110 ? 10.265 6.097 -4.804 1.00 91.94 110 ILE A C 1
ATOM 788 O O . ILE A 1 110 ? 10.715 6.560 -5.850 1.00 91.94 110 ILE A O 1
ATOM 792 N N . VAL A 1 111 ? 10.803 5.027 -4.209 1.00 90.88 111 VAL A N 1
ATOM 793 C CA . VAL A 1 111 ? 11.967 4.306 -4.757 1.00 90.88 111 VAL A CA 1
ATOM 794 C C . VAL A 1 111 ? 11.657 3.733 -6.141 1.00 90.88 111 VAL A C 1
ATOM 796 O O . VAL A 1 111 ? 12.437 3.928 -7.073 1.00 90.88 111 VAL A O 1
ATOM 799 N N . GLU A 1 112 ? 10.504 3.083 -6.291 1.00 87.56 112 GLU A N 1
ATOM 800 C CA . GLU A 1 112 ? 10.022 2.533 -7.561 1.00 87.56 112 GLU A CA 1
ATOM 801 C C . GLU A 1 112 ? 9.814 3.623 -8.620 1.00 87.56 112 GLU A C 1
ATOM 803 O O . GLU A 1 112 ? 10.209 3.467 -9.777 1.00 87.56 112 GLU A O 1
ATOM 808 N N . TRP A 1 113 ? 9.261 4.770 -8.224 1.00 87.81 113 TRP A N 1
ATOM 809 C CA . TRP A 1 113 ? 9.063 5.899 -9.126 1.00 87.81 113 TRP A CA 1
ATOM 810 C C . TRP A 1 113 ? 10.390 6.486 -9.618 1.00 87.81 113 TRP A C 1
ATOM 812 O O . TRP A 1 113 ? 10.557 6.705 -10.817 1.00 87.81 113 TRP A O 1
ATOM 822 N N . LEU A 1 114 ? 11.362 6.679 -8.720 1.00 88.38 114 LEU A N 1
ATOM 823 C CA . LEU A 1 114 ? 12.708 7.146 -9.073 1.00 88.38 114 LEU A CA 1
ATOM 824 C C . LEU A 1 114 ? 13.428 6.154 -10.002 1.00 88.38 114 LEU A C 1
ATOM 826 O O . LEU A 1 114 ? 14.107 6.555 -10.956 1.00 88.38 114 LEU A O 1
ATOM 830 N N . ALA A 1 115 ? 13.263 4.853 -9.753 1.00 85.88 115 ALA A N 1
ATOM 831 C CA . ALA A 1 115 ? 13.791 3.799 -10.613 1.00 85.88 115 ALA A CA 1
ATOM 832 C C . ALA A 1 115 ? 13.143 3.818 -12.009 1.00 85.88 115 ALA A C 1
ATOM 834 O O . ALA A 1 115 ? 13.837 3.647 -13.010 1.00 85.88 115 ALA A O 1
ATOM 835 N N . LEU A 1 116 ? 11.837 4.076 -12.101 1.00 83.69 116 LEU A N 1
ATOM 836 C CA . LEU A 1 116 ? 11.146 4.228 -13.380 1.00 83.69 116 LEU A CA 1
ATOM 837 C C . LEU A 1 116 ? 11.625 5.478 -14.137 1.00 83.69 116 LEU A C 1
ATOM 839 O O . LEU A 1 116 ? 11.979 5.379 -15.311 1.00 83.69 116 LEU A O 1
ATOM 843 N N . THR A 1 117 ? 11.687 6.642 -13.480 1.00 84.06 117 THR A N 1
ATOM 844 C CA . THR A 1 117 ? 12.114 7.891 -14.135 1.00 84.06 117 THR A CA 1
ATOM 845 C C . THR A 1 117 ? 13.554 7.825 -14.622 1.00 84.06 117 THR A C 1
ATOM 847 O O . THR A 1 117 ? 13.843 8.284 -15.723 1.00 84.06 117 THR A O 1
ATOM 850 N N . SER A 1 118 ? 14.449 7.212 -13.843 1.00 83.56 118 SER A N 1
ATOM 851 C CA . SER A 1 118 ? 15.845 7.035 -14.254 1.00 83.56 118 SER A CA 1
ATOM 852 C C . SER A 1 118 ? 15.981 6.113 -15.467 1.00 83.56 118 SER A C 1
ATOM 854 O O . SER A 1 118 ? 16.798 6.389 -16.336 1.00 83.56 118 SER A O 1
ATOM 856 N N . ARG A 1 119 ? 15.151 5.068 -15.591 1.00 76.25 119 ARG A N 1
ATOM 857 C CA . ARG A 1 119 ? 15.135 4.210 -16.790 1.00 76.25 119 ARG A CA 1
ATOM 858 C C . ARG A 1 119 ? 14.660 4.954 -18.034 1.00 76.25 119 ARG A C 1
ATOM 860 O O . ARG A 1 119 ? 15.312 4.854 -19.064 1.00 76.25 119 ARG A O 1
ATOM 867 N N . MET A 1 120 ? 13.586 5.738 -17.923 1.00 76.31 120 MET A N 1
ATOM 868 C CA . MET A 1 120 ? 13.060 6.521 -19.053 1.00 76.31 120 MET A CA 1
ATOM 869 C C . MET A 1 120 ? 14.039 7.598 -19.542 1.00 76.31 120 MET A C 1
ATOM 871 O O . MET A 1 120 ? 13.996 7.983 -20.702 1.00 76.31 120 MET A O 1
ATOM 875 N N . GLN A 1 121 ? 14.927 8.090 -18.675 1.00 76.94 121 GLN A N 1
ATOM 876 C CA . GLN A 1 121 ? 15.961 9.062 -19.047 1.00 76.94 121 GLN A CA 1
ATOM 877 C C . GLN A 1 121 ? 17.166 8.436 -19.767 1.00 76.94 121 GLN A C 1
ATOM 879 O O . GLN A 1 121 ? 17.936 9.162 -20.391 1.00 76.94 121 GLN A O 1
ATOM 884 N N . VAL A 1 122 ? 17.356 7.116 -19.661 1.00 60.97 122 VAL A N 1
ATOM 885 C CA . VAL A 1 122 ? 18.532 6.396 -20.186 1.00 60.97 122 VAL A CA 1
ATOM 886 C C . VAL A 1 122 ? 18.272 5.762 -21.559 1.00 60.97 122 VAL A C 1
ATOM 888 O O . VAL A 1 122 ? 19.223 5.313 -22.189 1.00 60.97 122 VAL A O 1
ATOM 891 N N . GLU A 1 123 ? 17.040 5.779 -22.074 1.00 49.66 123 GLU A N 1
ATOM 892 C CA . GLU A 1 123 ? 16.745 5.487 -23.486 1.00 49.66 123 GLU A CA 1
ATOM 893 C C . GLU A 1 123 ? 16.728 6.790 -24.312 1.00 49.66 123 GLU A C 1
ATOM 895 O O . GLU A 1 123 ? 15.670 7.403 -24.471 1.00 49.66 123 GLU A O 1
ATOM 900 N N . PRO A 1 124 ? 17.868 7.261 -24.859 1.00 44.88 124 PRO A N 1
ATOM 901 C CA . PRO A 1 124 ? 17.824 8.108 -26.033 1.00 44.88 124 PRO A CA 1
ATOM 902 C C . PRO A 1 124 ? 17.455 7.226 -27.233 1.00 44.88 124 PRO A C 1
ATOM 904 O O . PRO A 1 124 ? 18.014 6.146 -27.419 1.00 44.88 124 PRO A O 1
ATOM 907 N N . THR A 1 125 ? 16.483 7.712 -27.998 1.00 44.34 125 THR A N 1
ATOM 908 C CA . THR A 1 125 ? 16.113 7.296 -29.362 1.00 44.34 125 THR A CA 1
ATOM 909 C C . THR A 1 125 ? 17.252 6.732 -30.202 1.00 44.34 125 THR A C 1
ATOM 911 O O . THR A 1 125 ? 18.319 7.393 -30.228 1.00 44.34 125 THR A O 1
#

Foldseek 3Di:
DPPVVVLVVLLVLLLVLLLVLVLLLVLCVVAPDPPDPCVVVVVNSVVLNVLSVVLNVLSCVLCCPVPVDCPSVVVSVVSNVVSVDNPHCVCVVVSVCSSVSSVSSNVSSVVSVVVVVVVVVPDDD

Nearest PDB structures (foldseek):
  3ogh-assembly1_A  TM=3.305E-01  e=9.604E+00  Escherichia coli O6

pLDDT: mean 77.0, std 10.98, range [44.34, 92.88]

Solvent-accessible surface area (backbone atoms only — not comparable to full-atom values): 6717 Å² total; per-residue (Å²): 122,68,68,62,54,51,51,53,51,45,51,54,51,22,45,50,28,10,51,50,22,51,47,49,50,52,34,38,75,76,44,67,60,91,85,45,68,51,66,77,63,48,55,63,54,50,49,35,52,51,38,11,50,53,18,36,53,49,40,45,51,45,34,40,75,77,66,67,40,56,62,64,54,51,51,49,53,51,49,61,60,57,57,71,60,84,58,56,70,77,52,60,90,51,53,81,46,30,52,58,28,6,50,52,8,32,54,39,26,52,53,54,48,53,56,51,54,54,52,65,72,69,63,75,132

Organism: NCBI:txid2683284

Radius of gyration: 16.12 Å; Cα contacts (8 Å, |Δi|>4): 125; chains: 1; bounding box: 36×24×53 Å

Mean predicted aligned error: 7.81 Å